Protein AF-A0A857FSQ6-F1 (afdb_monomer_lite)

Structure (mmCIF, N/CA/C/O backbone):
data_AF-A0A857FSQ6-F1
#
_entry.id   AF-A0A857FSQ6-F1
#
loop_
_atom_site.group_PDB
_atom_site.id
_atom_site.type_symbol
_atom_site.label_atom_id
_atom_site.label_alt_id
_atom_site.label_comp_id
_atom_site.label_asym_id
_atom_site.label_entity_id
_atom_site.label_seq_id
_atom_site.pdbx_PDB_ins_code
_atom_site.Cartn_x
_atom_site.Cartn_y
_atom_site.Cartn_z
_atom_site.occupancy
_atom_site.B_iso_or_equiv
_atom_site.auth_seq_id
_atom_site.auth_comp_id
_atom_site.auth_asym_id
_atom_site.auth_atom_id
_atom_site.pdbx_PDB_model_num
ATOM 1 N N . MET A 1 1 ? -14.609 48.894 -24.655 1.00 40.81 1 MET A N 1
ATOM 2 C CA . MET A 1 1 ? -14.966 47.642 -23.964 1.00 40.81 1 MET A CA 1
ATOM 3 C C . MET A 1 1 ? -13.682 46.851 -23.837 1.00 40.81 1 MET A C 1
ATOM 5 O O . MET A 1 1 ? -13.125 46.500 -24.865 1.00 40.81 1 MET A O 1
ATOM 9 N N . SER A 1 2 ? -13.164 46.694 -22.621 1.00 42.97 2 SER A N 1
ATOM 10 C CA . SER A 1 2 ? -11.914 45.973 -22.370 1.00 42.97 2 SER A CA 1
ATOM 11 C C . SER A 1 2 ? -12.202 44.934 -21.298 1.00 42.97 2 SER A C 1
ATOM 13 O O . SER A 1 2 ? -12.378 45.283 -20.133 1.00 42.97 2 SER A O 1
ATOM 15 N N . GLU A 1 3 ? -12.334 43.677 -21.714 1.00 47.19 3 GLU A N 1
ATOM 16 C CA . GLU A 1 3 ? -12.443 42.531 -20.816 1.00 47.19 3 GLU A CA 1
ATOM 17 C C . GLU A 1 3 ? -11.110 42.336 -20.090 1.00 47.19 3 GLU A C 1
ATOM 19 O O . GLU A 1 3 ? -10.084 42.032 -20.699 1.00 47.19 3 GLU A O 1
ATOM 24 N N . SER A 1 4 ? -11.113 42.519 -18.770 1.00 49.09 4 SER A N 1
ATOM 25 C CA . SER A 1 4 ? -10.023 42.059 -17.918 1.00 49.09 4 SER A CA 1
ATOM 26 C C . SER A 1 4 ? -10.180 40.554 -17.715 1.00 49.09 4 SER A C 1
ATOM 28 O O . SER A 1 4 ? -10.994 40.114 -16.901 1.00 49.09 4 SER A O 1
ATOM 30 N N . VAL A 1 5 ? -9.412 39.760 -18.459 1.00 53.94 5 VAL A N 1
ATOM 31 C CA . VAL A 1 5 ? -9.279 38.319 -18.217 1.00 53.94 5 VAL A CA 1
ATOM 32 C C . VAL A 1 5 ? -8.675 38.131 -16.824 1.00 53.94 5 VAL A C 1
ATOM 34 O O . VAL A 1 5 ? -7.509 38.448 -16.583 1.00 53.94 5 VAL A O 1
ATOM 37 N N . GLY A 1 6 ? -9.511 37.681 -15.888 1.00 54.66 6 GLY A N 1
ATOM 38 C CA . GLY A 1 6 ? -9.124 37.375 -14.518 1.00 54.66 6 GLY A CA 1
ATOM 39 C C . GLY A 1 6 ? -8.039 36.302 -14.495 1.00 54.66 6 GLY A C 1
ATOM 40 O O . GLY A 1 6 ? -8.170 35.242 -15.103 1.00 54.66 6 GLY A O 1
ATOM 41 N N . LYS A 1 7 ? -6.947 36.601 -13.795 1.00 58.12 7 LYS A N 1
ATOM 42 C CA . LYS A 1 7 ? -5.847 35.670 -13.534 1.00 58.12 7 LYS A CA 1
ATOM 43 C C . LYS A 1 7 ? -6.404 34.470 -12.744 1.00 58.12 7 LYS A C 1
ATOM 45 O O . LYS A 1 7 ? -7.072 34.706 -11.737 1.00 58.12 7 LYS A O 1
ATOM 50 N N . PRO A 1 8 ? -6.167 33.212 -13.152 1.00 56.66 8 PRO A N 1
ATOM 51 C CA . PRO A 1 8 ? -6.635 32.063 -12.384 1.00 56.66 8 PRO A CA 1
ATOM 52 C C . PRO A 1 8 ? -5.945 32.038 -11.013 1.00 56.66 8 PRO A C 1
ATOM 54 O O . PRO A 1 8 ? -4.722 32.154 -10.920 1.00 56.66 8 PRO A O 1
ATOM 57 N N . ASN A 1 9 ? -6.741 31.913 -9.946 1.00 58.06 9 ASN A N 1
ATOM 58 C CA . ASN A 1 9 ? -6.282 31.789 -8.560 1.00 58.06 9 ASN A CA 1
ATOM 59 C C . ASN A 1 9 ? -5.635 30.411 -8.330 1.00 58.06 9 ASN A C 1
ATOM 61 O O . ASN A 1 9 ? -6.208 29.531 -7.694 1.00 58.06 9 ASN A O 1
ATOM 65 N N . THR A 1 10 ? -4.425 30.214 -8.850 1.00 58.53 10 THR A N 1
ATOM 66 C CA . THR A 1 10 ? -3.641 28.977 -8.692 1.00 58.53 10 THR A CA 1
ATOM 67 C C . THR A 1 10 ? -3.299 28.676 -7.226 1.00 58.53 10 THR A C 1
ATOM 69 O O . THR A 1 10 ? -3.111 27.521 -6.858 1.00 58.53 10 THR A O 1
ATOM 72 N N . THR A 1 11 ? -3.256 29.699 -6.369 1.00 58.97 11 THR A N 1
ATOM 73 C CA . THR A 1 11 ? -2.921 29.577 -4.941 1.00 58.97 11 THR A CA 1
ATOM 74 C C . THR A 1 11 ? -4.005 28.876 -4.122 1.00 58.97 11 THR A C 1
ATOM 76 O O . THR A 1 11 ? -3.674 28.093 -3.241 1.00 58.97 11 THR A O 1
ATOM 79 N N . ALA A 1 12 ? -5.287 29.079 -4.447 1.00 61.12 12 ALA A N 1
ATOM 80 C CA . ALA A 1 12 ? -6.396 28.429 -3.740 1.00 61.12 12 ALA A CA 1
ATOM 81 C C . ALA A 1 12 ? -6.388 26.902 -3.938 1.00 61.12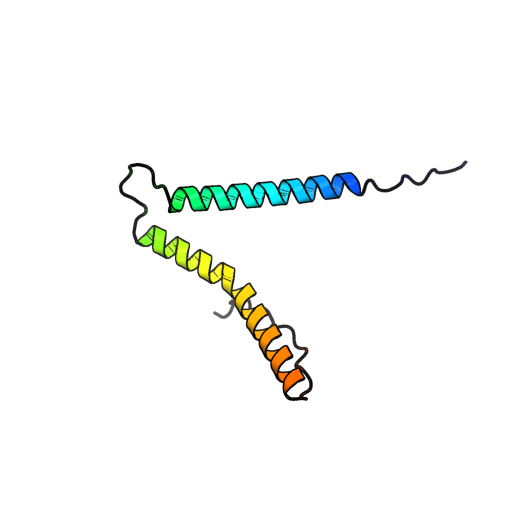 12 ALA A C 1
ATOM 83 O O . ALA A 1 12 ? -6.605 26.149 -2.997 1.00 61.12 12 ALA A O 1
ATOM 84 N N . SER A 1 13 ? -6.047 26.447 -5.148 1.00 69.38 13 SER A N 1
ATOM 85 C CA . SER A 1 13 ? -5.957 25.018 -5.473 1.00 69.38 13 SER A CA 1
ATOM 86 C C . SER A 1 13 ? -4.809 24.306 -4.753 1.00 69.38 13 SER A C 1
ATOM 88 O O . SER A 1 13 ? -4.911 23.110 -4.496 1.00 69.38 13 SER A O 1
ATOM 90 N N . TRP A 1 14 ? -3.714 25.010 -4.462 1.00 70.38 14 TRP A N 1
ATOM 91 C CA . TRP A 1 14 ? -2.567 24.442 -3.748 1.00 70.38 14 TRP A CA 1
ATOM 92 C C . TRP A 1 14 ? -2.849 24.280 -2.255 1.00 70.38 14 TRP A C 1
ATOM 94 O O . TRP A 1 14 ? -2.498 23.255 -1.679 1.00 70.38 14 TRP A O 1
ATOM 104 N N . ASP A 1 15 ? -3.522 25.254 -1.641 1.00 82.19 15 ASP A N 1
ATOM 105 C CA . ASP A 1 15 ? -3.918 25.168 -0.232 1.00 82.19 15 ASP A CA 1
ATOM 106 C C . ASP A 1 15 ? -4.908 24.021 0.018 1.00 82.19 15 ASP A C 1
ATOM 108 O O . ASP A 1 15 ? -4.851 23.366 1.061 1.00 82.19 15 ASP A O 1
ATOM 112 N N . ASP A 1 16 ? -5.793 23.747 -0.942 1.00 85.06 16 ASP A N 1
ATOM 113 C CA . ASP A 1 16 ? -6.747 22.642 -0.847 1.00 85.06 16 ASP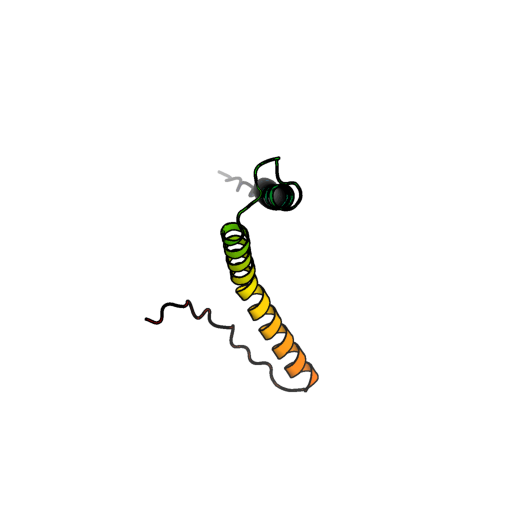 A CA 1
ATOM 114 C C . ASP A 1 16 ? -6.072 21.270 -1.022 1.00 85.06 16 ASP A C 1
ATOM 116 O O . ASP A 1 16 ? -6.364 20.357 -0.250 1.00 85.06 16 ASP A O 1
ATOM 120 N N . ASP A 1 17 ? -5.100 21.138 -1.935 1.00 87.12 17 ASP A N 1
ATOM 121 C CA . ASP A 1 17 ? -4.280 19.918 -2.058 1.00 87.12 17 ASP A CA 1
ATOM 122 C C . ASP A 1 17 ? -3.461 19.655 -0.783 1.00 87.12 17 ASP A C 1
ATOM 124 O O . ASP A 1 17 ? -3.406 18.534 -0.276 1.00 87.12 17 ASP A O 1
ATOM 128 N N . ILE A 1 18 ? -2.868 20.702 -0.202 1.00 90.69 18 ILE A N 1
ATOM 129 C CA . ILE A 1 18 ? -2.115 20.593 1.053 1.00 90.69 18 ILE A CA 1
ATOM 130 C C . ILE A 1 18 ? -3.034 20.163 2.202 1.00 90.69 18 ILE A C 1
ATOM 132 O O . ILE A 1 18 ? -2.652 19.293 2.988 1.00 90.69 18 ILE A O 1
ATOM 136 N N . ARG A 1 19 ? -4.248 20.721 2.297 1.00 92.81 19 ARG A N 1
ATOM 137 C CA . ARG A 1 19 ? -5.238 20.319 3.309 1.00 92.81 19 ARG A CA 1
ATOM 138 C C . ARG A 1 19 ? -5.647 18.859 3.171 1.00 92.81 19 ARG A C 1
ATOM 140 O O . ARG A 1 19 ? -5.685 18.154 4.176 1.00 92.81 19 ARG A O 1
ATOM 147 N N . GLU A 1 20 ? -5.897 18.395 1.953 1.00 91.00 20 GLU A N 1
ATOM 148 C CA . GLU A 1 20 ? -6.278 17.003 1.711 1.00 91.00 20 GLU A CA 1
ATOM 149 C C . GLU A 1 20 ? -5.132 16.042 2.056 1.00 91.00 20 GLU A C 1
ATOM 151 O O . GLU A 1 20 ? -5.329 15.009 2.696 1.00 91.00 20 GLU A O 1
ATOM 156 N N . ARG A 1 21 ? -3.890 16.419 1.732 1.00 91.19 21 ARG A N 1
ATOM 157 C CA . ARG A 1 21 ? -2.703 15.637 2.104 1.00 91.19 21 ARG A CA 1
ATOM 158 C C . ARG A 1 21 ? -2.486 15.589 3.611 1.00 91.19 21 ARG A C 1
ATOM 160 O O . ARG A 1 21 ? -2.130 14.530 4.123 1.00 91.19 21 ARG A O 1
ATOM 167 N N . LEU A 1 22 ? -2.717 16.690 4.323 1.00 95.06 22 LEU A N 1
ATOM 168 C CA . LEU A 1 22 ? -2.661 16.717 5.787 1.00 95.06 22 LEU A CA 1
ATOM 169 C C . LEU A 1 22 ? -3.748 15.836 6.409 1.00 95.06 22 LEU A C 1
ATOM 171 O O . LEU A 1 22 ?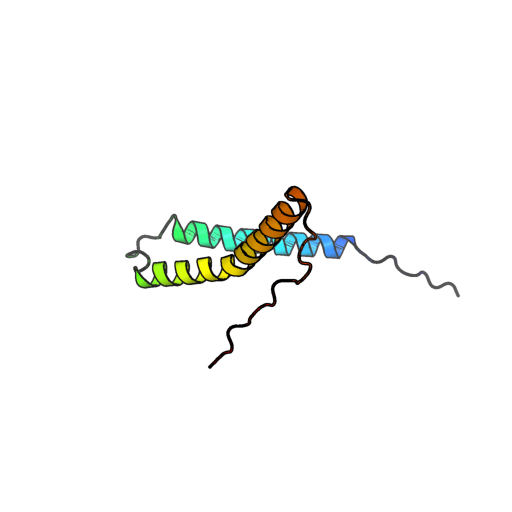 -3.446 15.085 7.333 1.00 95.06 22 LEU A O 1
ATOM 175 N N . ARG A 1 23 ? -4.962 15.847 5.852 1.00 93.62 23 ARG A N 1
ATOM 176 C CA . ARG A 1 23 ? -6.067 14.987 6.290 1.00 93.62 23 ARG A CA 1
ATOM 177 C C . ARG A 1 23 ? -5.751 13.503 6.100 1.00 93.62 23 ARG A C 1
ATOM 179 O O . ARG A 1 23 ? -5.874 12.718 7.030 1.00 93.62 23 ARG A O 1
ATOM 186 N N . MET A 1 24 ? -5.217 13.131 4.936 1.00 93.62 24 MET A N 1
ATOM 187 C CA . MET A 1 24 ? -4.755 11.762 4.685 1.00 93.62 24 MET A CA 1
ATOM 188 C C . MET A 1 24 ? -3.623 11.328 5.626 1.00 93.62 24 MET A C 1
ATOM 190 O O . MET A 1 24 ? -3.512 10.147 5.962 1.00 93.62 24 MET A O 1
ATOM 194 N N . ILE A 1 25 ? -2.740 12.251 6.020 1.00 94.62 25 ILE A N 1
ATOM 195 C CA . ILE A 1 25 ? -1.682 11.973 6.999 1.00 94.62 25 ILE A CA 1
ATOM 196 C C . ILE A 1 25 ? -2.292 11.756 8.388 1.00 94.62 25 ILE A C 1
ATOM 198 O O . ILE A 1 25 ? -1.915 10.797 9.058 1.00 94.62 25 ILE A O 1
ATOM 202 N N . GLU A 1 26 ? -3.246 12.589 8.801 1.00 93.88 26 GLU A N 1
ATOM 203 C CA . GLU A 1 26 ? -3.970 12.456 10.071 1.00 93.88 26 GLU A CA 1
ATOM 204 C C . GLU A 1 26 ? -4.722 11.120 10.173 1.00 93.88 26 GLU A C 1
ATOM 206 O O . GLU A 1 26 ? -4.599 10.422 11.184 1.00 93.88 26 GLU A O 1
ATOM 211 N N . ASP A 1 27 ? -5.409 10.703 9.107 1.00 92.56 27 ASP A N 1
ATOM 212 C CA . ASP A 1 27 ? -6.129 9.425 9.055 1.00 92.56 27 ASP A CA 1
ATOM 213 C C . ASP A 1 27 ? -5.173 8.231 9.208 1.00 92.56 27 ASP A C 1
ATOM 215 O O . ASP A 1 27 ? -5.416 7.303 9.986 1.00 92.56 27 ASP A O 1
ATOM 219 N N . LYS A 1 28 ? -4.028 8.270 8.513 1.00 89.44 28 LYS A N 1
ATOM 220 C CA . LYS A 1 28 ? -2.997 7.226 8.618 1.00 89.44 28 LYS A CA 1
ATOM 221 C C . LYS A 1 28 ? -2.359 7.186 10.004 1.00 89.44 28 LYS A C 1
ATOM 223 O O . LYS A 1 28 ? -2.122 6.099 10.526 1.00 89.44 28 LYS A O 1
ATOM 228 N N . LEU A 1 29 ? -2.079 8.344 10.602 1.00 88.94 29 LEU A N 1
ATOM 229 C CA . LEU A 1 29 ? -1.523 8.426 11.955 1.00 88.94 29 LEU A CA 1
ATOM 230 C C . LEU A 1 29 ? -2.517 7.909 13.001 1.00 88.94 29 LEU A C 1
ATOM 232 O O . LEU A 1 29 ? -2.112 7.188 13.910 1.00 88.94 29 LEU A O 1
ATOM 236 N N . SER A 1 30 ? -3.808 8.201 12.839 1.00 84.00 30 SER A N 1
ATOM 237 C CA . SER A 1 30 ? -4.869 7.697 13.717 1.00 84.00 30 SER A CA 1
ATOM 238 C C . SER A 1 30 ? -4.954 6.172 13.681 1.00 84.00 30 SER A C 1
ATOM 240 O O . SER A 1 30 ? -4.991 5.529 14.730 1.00 84.00 30 SER A O 1
ATOM 242 N N . LEU A 1 31 ? -4.878 5.582 12.486 1.00 81.19 31 LEU A N 1
ATOM 243 C CA . LEU A 1 31 ? -4.842 4.130 12.316 1.00 81.19 31 LEU A CA 1
ATOM 244 C C . LEU A 1 31 ? -3.599 3.501 12.969 1.00 81.19 31 LEU A C 1
ATOM 246 O O . LEU A 1 31 ? -3.691 2.452 13.603 1.00 81.19 31 LEU A O 1
ATOM 250 N N . ILE A 1 32 ? -2.434 4.143 12.845 1.00 81.12 32 ILE A N 1
ATOM 251 C CA . ILE A 1 32 ? -1.199 3.680 13.495 1.00 81.12 32 ILE A CA 1
ATOM 252 C C . ILE A 1 32 ? -1.345 3.704 15.021 1.00 81.12 32 ILE A C 1
ATOM 254 O O . ILE A 1 32 ? -0.951 2.745 15.680 1.00 81.12 32 ILE A O 1
ATOM 258 N N . ILE A 1 33 ? -1.928 4.765 15.586 1.00 78.94 33 ILE A N 1
ATOM 259 C CA . ILE A 1 33 ? -2.175 4.867 17.031 1.00 78.94 33 ILE A CA 1
ATOM 260 C C . ILE A 1 33 ? -3.131 3.764 17.493 1.00 78.94 33 ILE A C 1
ATOM 262 O O . ILE A 1 33 ? -2.863 3.127 18.506 1.00 78.94 33 ILE A O 1
ATOM 266 N N . GLU A 1 34 ? -4.198 3.486 16.743 1.00 75.19 34 GLU A N 1
ATOM 267 C CA . GLU A 1 34 ? -5.140 2.408 17.064 1.00 75.19 34 GLU A CA 1
ATOM 268 C C . GLU A 1 34 ? -4.461 1.028 17.096 1.00 75.19 34 GLU A C 1
ATOM 270 O O . GLU A 1 34 ? -4.779 0.194 17.941 1.00 75.19 34 GLU A O 1
ATOM 275 N N . ILE A 1 35 ? -3.497 0.795 16.202 1.00 71.94 35 ILE A N 1
ATOM 276 C CA . ILE A 1 35 ? -2.733 -0.456 16.137 1.00 71.94 35 ILE A CA 1
ATOM 277 C C . ILE A 1 35 ? -1.705 -0.552 17.275 1.00 71.94 35 ILE A C 1
ATOM 279 O O . ILE A 1 35 ? -1.529 -1.624 17.852 1.00 71.94 35 ILE A O 1
ATOM 283 N N . LEU A 1 36 ? -0.993 0.539 17.577 1.00 72.12 36 LEU A N 1
ATOM 284 C CA . LEU A 1 36 ? 0.139 0.538 18.513 1.00 72.12 36 LEU A CA 1
ATOM 285 C C . LEU A 1 36 ? -0.258 0.778 19.977 1.00 72.12 36 LEU A C 1
ATOM 287 O O . LEU A 1 36 ? 0.495 0.404 20.874 1.00 72.12 36 LEU A O 1
ATOM 291 N N . ALA A 1 37 ? -1.406 1.410 20.223 1.00 67.44 37 ALA A N 1
ATOM 292 C CA . ALA A 1 37 ? -1.902 1.762 21.550 1.00 67.44 37 ALA A CA 1
ATOM 293 C C . ALA A 1 37 ? -3.370 1.327 21.713 1.00 67.44 37 ALA A C 1
ATOM 295 O O . ALA A 1 37 ? -4.268 2.174 21.799 1.00 67.44 37 ALA A O 1
ATOM 296 N N . PRO A 1 38 ? -3.637 0.009 21.742 1.00 59.91 38 PRO A N 1
ATOM 297 C CA . PRO A 1 38 ? -4.983 -0.496 21.957 1.00 59.91 38 PRO A CA 1
ATOM 298 C C . PRO A 1 38 ? -5.510 -0.004 23.311 1.00 59.91 38 PRO A C 1
ATOM 300 O O . PRO A 1 38 ? -4.810 -0.041 24.324 1.00 59.91 38 PRO A O 1
ATOM 303 N N . LYS A 1 39 ? -6.758 0.479 23.331 1.00 66.19 39 LYS A N 1
ATOM 304 C CA . LYS A 1 39 ? -7.480 0.737 24.587 1.00 66.19 39 LYS A CA 1
ATOM 305 C C . LYS A 1 39 ? -7.634 -0.582 25.348 1.00 66.19 39 LYS A C 1
ATOM 307 O O . LYS A 1 39 ? -7.666 -1.630 24.710 1.00 66.19 39 LYS A O 1
ATOM 312 N N . GLU A 1 40 ? -7.777 -0.523 26.675 1.00 60.97 40 GLU A N 1
ATOM 313 C CA . GLU A 1 40 ? -8.118 -1.682 27.517 1.00 60.97 40 GLU A CA 1
ATOM 314 C C . GLU A 1 40 ? -9.517 -2.215 27.158 1.00 60.97 40 GLU A C 1
ATOM 316 O O . GLU A 1 40 ? -10.547 -1.890 27.738 1.00 60.97 40 GLU A O 1
ATOM 321 N N . SER A 1 41 ? -9.509 -3.000 26.103 1.00 60.53 41 SER A N 1
ATOM 322 C CA . SER A 1 41 ? -10.472 -3.947 25.588 1.00 60.53 41 SER A CA 1
ATOM 323 C C . SER A 1 41 ? -9.596 -5.153 25.284 1.00 60.53 41 SER A C 1
ATOM 325 O O . SER A 1 41 ? -8.443 -4.964 24.875 1.00 60.53 41 SER A O 1
ATOM 327 N N . ASP A 1 42 ? -10.103 -6.374 25.455 1.00 63.56 42 ASP A N 1
ATOM 328 C CA . ASP A 1 42 ? -9.458 -7.527 24.823 1.00 63.56 42 ASP A CA 1
ATOM 329 C C . ASP A 1 42 ? -9.175 -7.126 23.367 1.00 63.56 42 ASP A C 1
ATOM 331 O O . ASP A 1 42 ? -10.074 -6.625 22.684 1.00 63.56 42 ASP A O 1
ATOM 335 N N . GLY A 1 43 ? -7.891 -7.133 22.990 1.00 68.81 43 GLY A N 1
ATOM 336 C CA . GLY A 1 43 ? -7.385 -6.451 21.800 1.00 68.81 43 GLY A CA 1
ATOM 337 C C . GLY A 1 43 ? -8.030 -6.940 20.500 1.00 68.81 43 GLY A C 1
ATOM 338 O O . GLY A 1 43 ? -8.855 -7.854 20.523 1.00 68.81 43 GLY A O 1
ATOM 339 N N . PRO A 1 44 ? -7.649 -6.363 19.345 1.00 72.50 44 PRO A N 1
ATOM 340 C CA . PRO A 1 44 ? -8.185 -6.817 18.070 1.00 72.50 44 PRO A CA 1
ATOM 341 C C . PRO A 1 44 ? -7.999 -8.328 17.946 1.00 72.50 44 PRO A C 1
ATOM 343 O O . PRO A 1 44 ? -6.924 -8.868 18.234 1.00 72.50 44 PRO A O 1
ATOM 346 N N . THR A 1 45 ? -9.066 -9.012 17.554 1.00 82.00 45 THR A N 1
ATOM 347 C CA . THR A 1 45 ? -9.030 -10.462 17.375 1.00 82.00 45 THR A CA 1
ATOM 348 C C . THR A 1 45 ? -7.996 -10.820 16.307 1.00 82.00 45 THR A C 1
ATOM 350 O O . THR A 1 45 ? -7.657 -10.011 15.437 1.00 82.00 45 THR A O 1
ATOM 353 N N . LEU A 1 46 ? -7.484 -12.052 16.342 1.00 76.56 46 LEU A N 1
ATOM 354 C CA . LEU A 1 46 ? -6.555 -12.529 15.315 1.00 76.56 46 LEU A CA 1
ATOM 355 C C . LEU A 1 46 ? -7.131 -12.333 13.902 1.00 76.56 46 LEU A C 1
ATOM 357 O O . LEU A 1 46 ? -6.408 -11.914 13.001 1.00 76.56 46 LEU A O 1
ATOM 361 N N . ASP A 1 47 ? -8.433 -12.553 13.731 1.00 83.62 47 ASP A N 1
ATOM 362 C CA . ASP A 1 47 ? -9.127 -12.395 12.453 1.00 83.62 47 ASP A CA 1
ATOM 363 C C . ASP A 1 47 ? -9.152 -10.934 11.982 1.00 83.62 47 ASP A C 1
ATOM 365 O O . ASP A 1 47 ? -8.947 -10.656 10.799 1.00 83.62 47 ASP A O 1
ATOM 369 N N . GLU A 1 48 ? -9.314 -9.979 12.899 1.00 83.88 48 GLU A N 1
ATOM 370 C CA . GLU A 1 48 ? -9.243 -8.548 12.584 1.00 83.88 48 GLU A CA 1
ATOM 371 C C . GLU A 1 48 ? -7.828 -8.126 12.180 1.00 83.88 48 GLU A C 1
ATOM 373 O O . GLU A 1 48 ? -7.656 -7.360 11.227 1.00 83.88 48 GLU A O 1
ATOM 378 N N . ILE A 1 49 ? -6.801 -8.652 12.852 1.00 86.06 49 ILE A N 1
ATOM 379 C CA . ILE A 1 49 ? -5.398 -8.398 12.496 1.00 86.06 49 ILE A CA 1
ATOM 380 C C . ILE A 1 49 ? -5.083 -8.993 11.117 1.00 86.06 49 ILE A C 1
ATOM 382 O O . ILE A 1 49 ? -4.482 -8.320 10.276 1.00 86.06 49 ILE A O 1
ATOM 386 N N . LEU A 1 50 ? -5.517 -10.228 10.855 1.00 86.38 50 LEU A N 1
ATOM 387 C CA . LEU A 1 50 ? -5.319 -10.899 9.570 1.00 86.38 50 LEU A CA 1
ATOM 388 C C . LEU A 1 50 ? -6.048 -10.168 8.435 1.00 86.38 50 LEU A C 1
ATOM 390 O O . LEU A 1 50 ? -5.460 -9.951 7.374 1.00 86.38 50 LEU A O 1
ATOM 394 N N . GLY A 1 51 ? -7.281 -9.709 8.663 1.00 90.31 51 GLY A N 1
ATOM 395 C CA . GLY A 1 51 ? -8.036 -8.914 7.691 1.00 90.31 51 GLY A CA 1
ATOM 396 C C . GLY A 1 51 ? -7.354 -7.583 7.353 1.00 90.31 51 GLY A C 1
ATOM 397 O O . GLY A 1 51 ? -7.228 -7.217 6.177 1.00 90.31 51 GLY A O 1
ATOM 398 N N . ARG A 1 52 ? -6.834 -6.880 8.368 1.00 88.88 52 ARG A N 1
ATOM 399 C CA . ARG A 1 52 ? -6.054 -5.642 8.184 1.00 88.88 52 ARG A CA 1
ATOM 400 C C . ARG A 1 52 ? -4.757 -5.904 7.409 1.00 88.88 52 ARG A C 1
ATOM 402 O O . ARG A 1 52 ? -4.420 -5.125 6.518 1.00 88.88 52 ARG A O 1
ATOM 409 N N . LEU A 1 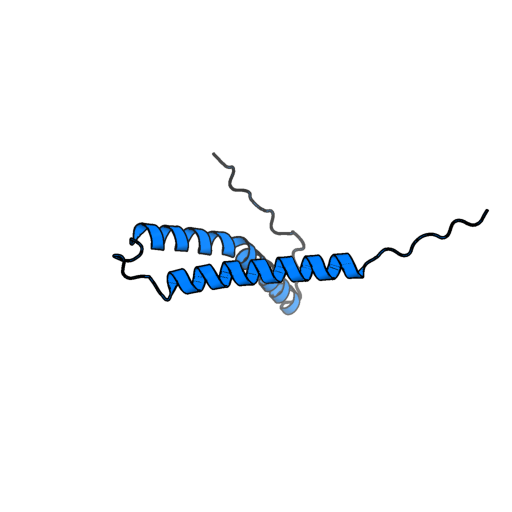53 ? -4.063 -7.012 7.683 1.00 87.38 53 LEU A N 1
ATOM 410 C CA . LEU A 1 53 ? -2.826 -7.383 6.989 1.00 87.38 53 LEU A CA 1
ATOM 411 C C . LEU A 1 53 ? -3.063 -7.691 5.505 1.00 87.38 53 LEU A C 1
ATOM 413 O O . LEU A 1 53 ? -2.334 -7.184 4.656 1.00 87.38 53 LEU A O 1
ATOM 417 N N . VAL A 1 54 ? -4.097 -8.471 5.179 1.00 90.19 54 VAL A N 1
ATOM 418 C CA . VAL A 1 54 ? -4.459 -8.777 3.783 1.00 90.19 54 VAL A CA 1
ATOM 419 C C . VAL A 1 54 ? -4.774 -7.496 3.014 1.00 90.19 54 VAL A C 1
ATOM 421 O O . VAL A 1 54 ? -4.271 -7.300 1.908 1.00 90.19 54 VAL A O 1
ATOM 424 N N . THR A 1 55 ? -5.545 -6.593 3.624 1.00 87.31 55 THR A N 1
ATOM 425 C CA . THR A 1 55 ? -5.889 -5.294 3.027 1.00 87.31 55 THR A CA 1
ATOM 426 C C . THR A 1 55 ? -4.637 -4.457 2.757 1.00 87.31 55 THR A C 1
ATOM 428 O O . THR A 1 55 ? -4.479 -3.897 1.671 1.00 87.31 55 THR A O 1
ATOM 431 N N . LEU A 1 56 ? -3.710 -4.411 3.718 1.00 89.19 56 LEU A N 1
ATOM 432 C CA . LEU A 1 56 ? -2.456 -3.675 3.589 1.00 89.19 56 LEU A CA 1
ATOM 433 C C . LEU A 1 56 ? -1.560 -4.247 2.481 1.00 89.19 56 LEU A C 1
ATOM 435 O O . LEU A 1 56 ? -1.019 -3.486 1.681 1.00 89.19 56 LEU A O 1
ATOM 439 N N . VAL A 1 57 ? -1.418 -5.572 2.409 1.00 84.31 57 VAL A N 1
ATOM 440 C CA . VAL A 1 57 ? -0.613 -6.244 1.376 1.00 84.31 57 VAL A CA 1
ATOM 441 C C . VAL A 1 57 ? -1.215 -6.018 -0.012 1.00 84.31 57 VAL A C 1
ATOM 443 O O . VAL A 1 57 ? -0.492 -5.651 -0.938 1.00 84.31 57 VAL A O 1
ATOM 446 N N . ALA A 1 58 ? -2.536 -6.150 -0.156 1.00 84.94 58 ALA A N 1
ATOM 447 C CA . ALA A 1 58 ? -3.225 -5.906 -1.422 1.00 84.94 58 ALA A CA 1
ATOM 448 C C . ALA A 1 58 ? -3.032 -4.461 -1.915 1.00 84.94 58 ALA A C 1
ATOM 450 O O . ALA A 1 58 ? -2.753 -4.235 -3.094 1.00 84.94 58 ALA A O 1
ATOM 451 N N . ALA A 1 59 ? -3.091 -3.484 -1.004 1.00 86.31 59 ALA A N 1
ATOM 452 C CA . ALA A 1 59 ? -2.836 -2.080 -1.322 1.00 86.31 59 ALA A CA 1
ATOM 453 C C . ALA A 1 59 ? -1.384 -1.809 -1.770 1.00 86.31 59 ALA A C 1
ATOM 455 O O . ALA A 1 59 ? -1.128 -0.827 -2.467 1.00 86.31 59 ALA A O 1
ATOM 456 N N . GLN A 1 60 ? -0.429 -2.672 -1.406 1.00 88.62 60 GLN A N 1
ATOM 457 C CA . GLN A 1 60 ? 0.979 -2.555 -1.802 1.00 88.62 60 GLN A CA 1
ATOM 458 C C . GLN A 1 60 ? 1.296 -3.240 -3.141 1.00 88.62 60 GLN A C 1
ATOM 460 O O . GLN A 1 60 ? 2.303 -2.904 -3.769 1.00 88.62 60 GLN A O 1
ATOM 465 N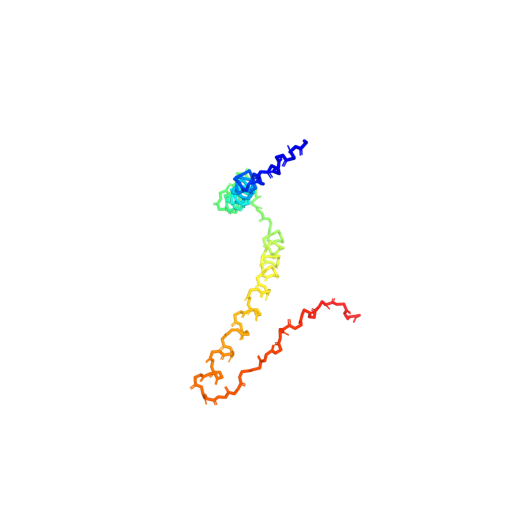 N . CYS A 1 61 ? 0.443 -4.142 -3.640 1.00 82.69 61 CYS A N 1
ATOM 466 C CA . CYS A 1 61 ? 0.662 -4.842 -4.912 1.00 82.69 61 CYS A CA 1
ATOM 467 C C . CYS A 1 61 ? 0.904 -3.912 -6.123 1.00 82.69 61 CYS A C 1
ATOM 469 O O . CYS A 1 61 ? 1.782 -4.219 -6.932 1.00 82.69 61 CYS A O 1
ATOM 471 N N . PRO A 1 62 ? 0.198 -2.775 -6.300 1.00 86.00 62 PRO A N 1
ATOM 472 C CA . PRO A 1 62 ? 0.496 -1.833 -7.382 1.00 86.00 62 PRO A CA 1
ATOM 473 C C . PRO A 1 62 ? 1.900 -1.221 -7.280 1.00 86.00 62 PRO A C 1
ATOM 475 O O . PRO A 1 62 ? 2.583 -1.076 -8.294 1.00 86.00 62 PRO A O 1
ATOM 478 N N . VAL A 1 63 ? 2.353 -0.910 -6.062 1.00 85.81 63 VAL A N 1
ATOM 479 C CA . VAL A 1 63 ? 3.690 -0.353 -5.810 1.00 85.81 63 VAL A CA 1
ATOM 480 C C . VAL A 1 63 ? 4.767 -1.392 -6.117 1.00 85.81 63 VAL A C 1
ATOM 482 O O . VAL A 1 63 ? 5.736 -1.073 -6.802 1.00 85.81 63 VAL A O 1
ATOM 485 N N . LEU A 1 64 ? 4.574 -2.644 -5.694 1.00 83.31 64 LEU A N 1
ATOM 486 C CA . LEU A 1 64 ? 5.501 -3.740 -5.997 1.00 83.31 64 LEU A CA 1
ATOM 487 C C . LEU A 1 64 ? 5.605 -3.998 -7.507 1.00 83.31 64 LEU A C 1
ATOM 489 O O . LEU A 1 64 ? 6.709 -4.037 -8.041 1.00 83.31 64 LEU A O 1
ATOM 493 N N . ARG A 1 65 ? 4.473 -4.040 -8.226 1.00 84.50 65 ARG A N 1
ATOM 494 C CA . ARG A 1 65 ? 4.468 -4.151 -9.699 1.00 84.50 65 ARG A CA 1
ATOM 495 C C . ARG A 1 65 ? 5.211 -2.997 -10.374 1.00 84.50 65 ARG A C 1
ATOM 497 O O . ARG A 1 65 ? 5.883 -3.195 -11.385 1.00 84.50 65 ARG A O 1
ATOM 504 N N . HIS A 1 66 ? 5.088 -1.786 -9.833 1.00 84.25 66 HIS A N 1
ATOM 505 C CA . HIS A 1 66 ? 5.824 -0.635 -10.342 1.00 84.25 66 HIS A CA 1
ATOM 506 C C . HIS A 1 66 ? 7.337 -0.788 -10.136 1.00 84.25 66 HIS A C 1
ATOM 508 O O . HIS A 1 66 ? 8.095 -0.520 -11.067 1.00 84.25 66 HIS A O 1
ATOM 514 N N . ILE A 1 67 ? 7.762 -1.248 -8.954 1.00 85.06 67 ILE A N 1
ATOM 515 C CA . ILE A 1 67 ? 9.170 -1.517 -8.628 1.00 85.06 67 ILE A CA 1
ATOM 516 C C . ILE A 1 67 ? 9.747 -2.600 -9.543 1.00 85.06 67 ILE A C 1
ATOM 518 O O . ILE A 1 67 ? 10.838 -2.410 -10.078 1.00 85.06 67 ILE A O 1
ATOM 522 N N . ASP A 1 68 ? 9.024 -3.693 -9.785 1.00 84.38 68 ASP A N 1
ATOM 523 C CA . ASP A 1 68 ? 9.477 -4.749 -10.697 1.00 84.38 68 ASP A CA 1
ATOM 524 C C . ASP A 1 68 ? 9.678 -4.201 -12.118 1.00 84.38 68 ASP A C 1
ATOM 526 O O . ASP A 1 68 ? 10.706 -4.443 -12.754 1.00 84.38 68 ASP A O 1
ATOM 530 N N . ALA A 1 69 ? 8.740 -3.381 -12.603 1.00 83.19 69 ALA A N 1
ATOM 531 C CA . ALA A 1 69 ? 8.816 -2.790 -13.937 1.00 83.19 69 ALA A CA 1
ATOM 532 C C . ALA A 1 69 ? 9.939 -1.747 -14.087 1.00 83.19 69 ALA A C 1
ATOM 534 O O . ALA A 1 69 ? 10.488 -1.574 -15.179 1.00 83.19 69 ALA A O 1
ATOM 535 N N . THR A 1 70 ? 10.264 -0.984 -13.043 1.00 87.69 70 THR A N 1
ATOM 536 C CA . THR A 1 70 ? 11.377 -0.019 -13.083 1.00 87.69 70 THR A CA 1
ATOM 537 C C . THR A 1 70 ? 12.721 -0.709 -12.901 1.00 87.69 70 THR A C 1
ATOM 539 O O . THR A 1 70 ? 13.667 -0.384 -13.621 1.00 87.69 70 THR A O 1
ATOM 542 N N . THR A 1 71 ? 12.796 -1.705 -12.019 1.00 87.31 71 THR A N 1
ATOM 543 C CA . THR A 1 71 ? 13.986 -2.542 -11.827 1.00 87.31 71 THR A CA 1
ATOM 544 C C . THR A 1 71 ? 14.332 -3.291 -13.109 1.00 87.31 71 THR A C 1
ATOM 546 O O . THR A 1 71 ? 15.463 -3.188 -13.575 1.00 87.31 71 THR A O 1
ATOM 549 N N . GLY A 1 72 ? 13.354 -3.946 -13.746 1.00 85.69 72 GLY A N 1
ATOM 550 C CA . GLY A 1 72 ? 13.556 -4.646 -15.019 1.00 85.69 72 GLY A CA 1
ATOM 551 C C . GLY A 1 72 ? 14.084 -3.724 -16.121 1.00 85.69 72 GLY A C 1
ATOM 552 O O . GLY A 1 72 ? 15.106 -4.016 -16.733 1.00 85.69 72 GLY A O 1
ATOM 553 N N . ARG A 1 73 ? 13.474 -2.541 -16.291 1.00 85.69 73 ARG A N 1
ATOM 554 C CA . ARG A 1 73 ? 13.966 -1.532 -17.247 1.00 85.69 73 ARG A CA 1
ATOM 555 C C . ARG A 1 73 ? 15.385 -1.058 -16.937 1.00 85.69 73 ARG A C 1
ATOM 557 O O . ARG A 1 73 ? 16.156 -0.812 -17.858 1.00 85.69 73 ARG A O 1
ATOM 564 N N . THR A 1 74 ? 15.730 -0.904 -15.661 1.00 88.00 74 THR A N 1
ATOM 565 C CA . THR A 1 74 ? 17.074 -0.472 -15.244 1.00 88.00 74 THR A CA 1
ATOM 566 C C . THR A 1 74 ? 18.115 -1.535 -15.594 1.00 88.00 74 THR A C 1
ATOM 568 O O . THR A 1 74 ? 19.167 -1.196 -16.133 1.00 88.00 74 THR A O 1
ATOM 571 N N . LEU A 1 75 ? 17.804 -2.809 -15.347 1.00 89.19 75 LEU A N 1
ATOM 572 C CA . LEU A 1 75 ? 18.671 -3.933 -15.698 1.00 89.19 75 LEU A CA 1
ATOM 573 C C . LEU A 1 75 ? 18.860 -4.051 -17.215 1.00 89.19 75 LEU A C 1
ATOM 575 O O . LEU A 1 75 ? 19.995 -4.157 -17.667 1.00 89.19 75 LEU A O 1
ATOM 579 N N . ASP A 1 76 ? 17.790 -3.922 -18.007 1.00 88.06 76 ASP A N 1
ATOM 580 C CA . ASP A 1 76 ? 17.885 -3.943 -19.474 1.00 88.06 76 ASP A CA 1
ATOM 581 C C . ASP A 1 76 ? 18.856 -2.873 -19.999 1.00 88.06 76 ASP A C 1
ATOM 583 O O . ASP A 1 76 ? 19.713 -3.168 -20.834 1.00 88.06 76 ASP A O 1
ATOM 587 N N . ILE A 1 77 ? 18.777 -1.645 -19.468 1.00 88.06 77 ILE A N 1
ATOM 588 C CA . ILE A 1 77 ? 19.683 -0.544 -19.837 1.00 88.06 77 ILE A CA 1
ATOM 589 C C . ILE A 1 77 ? 21.131 -0.875 -19.458 1.00 88.06 77 ILE A C 1
ATOM 591 O O . ILE A 1 77 ? 22.038 -0.653 -20.260 1.00 88.06 77 ILE A O 1
ATOM 595 N N . GLN A 1 78 ? 21.357 -1.399 -18.250 1.00 90.12 78 GLN A N 1
ATOM 596 C CA . GLN A 1 78 ? 22.697 -1.764 -17.774 1.00 90.12 78 GLN A CA 1
ATOM 597 C C . GLN A 1 78 ? 23.321 -2.897 -18.597 1.00 90.12 78 GLN A C 1
ATOM 599 O O . GLN A 1 78 ? 24.532 -2.910 -18.806 1.00 90.12 78 GLN A O 1
ATOM 604 N N . GLU A 1 79 ? 22.501 -3.814 -19.107 1.00 92.62 79 GLU A N 1
ATOM 605 C CA . GLU A 1 79 ? 22.925 -4.929 -19.957 1.00 92.62 79 GLU A CA 1
ATOM 606 C C . GLU A 1 79 ? 23.003 -4.560 -21.453 1.00 92.62 79 GLU A C 1
ATOM 608 O O . GLU A 1 79 ? 23.337 -5.408 -22.283 1.00 92.62 79 GLU A O 1
ATOM 613 N N . GLY A 1 80 ? 22.709 -3.305 -21.820 1.00 88.50 80 GLY A N 1
ATOM 614 C CA . GLY A 1 80 ? 22.741 -2.821 -23.204 1.00 88.50 80 GLY A CA 1
ATOM 615 C C . GLY A 1 80 ? 21.592 -3.337 -24.082 1.00 88.50 80 GLY A C 1
ATOM 616 O O . GLY A 1 80 ? 21.690 -3.293 -25.310 1.00 88.50 80 GLY A O 1
ATOM 617 N N . ARG A 1 81 ? 20.511 -3.839 -23.474 1.00 85.25 81 ARG A N 1
ATOM 618 C CA . ARG A 1 81 ? 19.291 -4.297 -24.154 1.00 85.25 81 ARG A CA 1
ATOM 619 C C . ARG A 1 81 ? 18.280 -3.154 -24.283 1.00 85.25 81 ARG A C 1
ATOM 621 O O . ARG A 1 81 ? 18.278 -2.202 -23.507 1.00 85.25 81 ARG A O 1
ATOM 628 N N . ALA A 1 82 ? 17.401 -3.241 -25.282 1.00 84.44 82 ALA A N 1
ATOM 629 C CA . ALA A 1 82 ? 16.305 -2.287 -25.440 1.00 84.44 82 ALA A CA 1
ATOM 630 C C . ALA A 1 82 ? 15.218 -2.552 -24.374 1.00 84.44 82 ALA A C 1
ATOM 632 O O . ALA A 1 82 ? 14.694 -3.667 -24.348 1.00 84.44 82 ALA A O 1
ATOM 633 N N . PRO A 1 83 ? 14.844 -1.571 -23.528 1.00 78.31 83 PRO A N 1
ATOM 634 C CA . PRO A 1 83 ? 13.867 -1.799 -22.465 1.00 78.31 83 PRO A CA 1
ATOM 635 C C . PRO A 1 83 ? 12.466 -2.059 -23.019 1.00 78.31 83 PRO A C 1
ATOM 637 O O . PRO A 1 83 ? 12.000 -1.346 -23.913 1.00 78.31 83 PRO A O 1
ATOM 640 N N . LEU A 1 84 ? 11.758 -3.030 -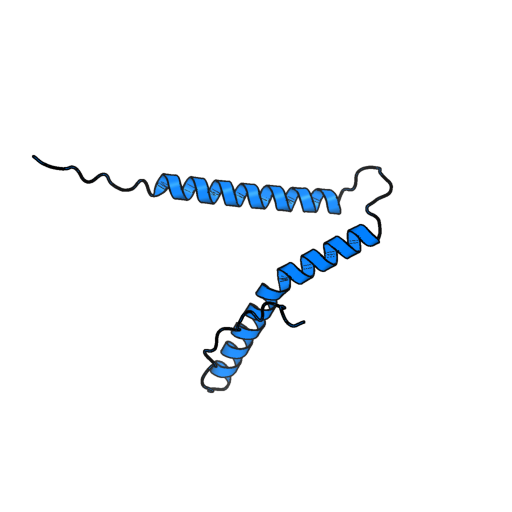22.443 1.00 69.38 84 LEU A N 1
ATOM 641 C CA . LEU A 1 84 ? 10.348 -3.265 -22.759 1.00 69.38 84 LEU A CA 1
ATOM 642 C C . LEU A 1 84 ? 9.507 -2.055 -22.303 1.00 69.38 84 LEU A C 1
ATOM 644 O O . LEU A 1 84 ? 9.484 -1.689 -21.127 1.00 69.38 84 LEU A O 1
ATOM 648 N N . THR A 1 85 ? 8.822 -1.402 -23.246 1.00 65.50 85 THR A N 1
ATOM 649 C CA . THR A 1 85 ? 8.002 -0.195 -23.008 1.00 65.50 85 THR A CA 1
ATOM 650 C C . THR A 1 85 ? 6.561 -0.504 -22.603 1.00 65.50 85 THR A C 1
ATOM 652 O O . THR A 1 85 ? 5.798 0.414 -22.294 1.00 65.50 85 THR A O 1
ATOM 655 N N . SER A 1 86 ? 6.171 -1.780 -22.589 1.00 58.06 86 SER A N 1
ATOM 656 C CA . SER A 1 86 ? 4.827 -2.208 -22.213 1.00 58.06 86 SER A CA 1
ATOM 657 C C . SER A 1 86 ? 4.577 -1.907 -20.737 1.00 58.06 86 SER A C 1
ATOM 659 O O . SER A 1 86 ? 5.135 -2.551 -19.847 1.00 58.06 86 SER A O 1
ATOM 661 N N . ARG A 1 87 ? 3.730 -0.902 -20.489 1.00 56.75 87 ARG A N 1
ATOM 662 C CA . ARG A 1 87 ? 3.124 -0.627 -19.183 1.00 56.75 87 ARG A CA 1
ATOM 663 C C . ARG A 1 87 ? 2.550 -1.946 -18.648 1.00 56.75 87 ARG A C 1
ATOM 665 O O . ARG A 1 87 ? 1.904 -2.643 -19.430 1.00 56.75 87 ARG A O 1
ATOM 672 N N . PRO A 1 88 ? 2.770 -2.308 -17.372 1.00 57.41 88 PRO A N 1
ATOM 673 C CA . PRO A 1 88 ? 2.111 -3.478 -16.819 1.00 57.41 88 PRO A CA 1
ATOM 674 C C . PRO A 1 88 ? 0.609 -3.216 -16.917 1.00 57.41 88 PRO A C 1
ATOM 676 O O . PRO A 1 88 ? 0.109 -2.274 -16.300 1.00 57.41 88 PRO A O 1
ATOM 679 N N . GLU A 1 89 ? -0.086 -3.970 -17.767 1.00 58.91 89 GLU A N 1
ATOM 680 C CA . GLU A 1 89 ? -1.540 -3.936 -17.788 1.00 58.91 89 GLU A CA 1
ATOM 681 C C . GLU A 1 89 ? -2.019 -4.309 -16.387 1.00 58.91 89 GLU A C 1
ATOM 683 O O . GLU A 1 89 ? -1.598 -5.315 -15.801 1.00 58.91 89 GLU A O 1
ATOM 688 N N . GLU A 1 90 ? -2.883 -3.466 -15.828 1.00 51.38 90 GLU A N 1
ATOM 689 C CA . GLU A 1 90 ? -3.758 -3.878 -14.747 1.00 51.38 90 GLU A CA 1
ATOM 690 C C . GLU A 1 90 ? -4.588 -5.038 -15.292 1.00 51.38 90 GLU A C 1
ATOM 692 O O . GLU A 1 90 ? -5.613 -4.853 -15.937 1.00 51.38 90 GLU A O 1
ATOM 697 N N . LYS A 1 91 ? -4.126 -6.270 -15.064 1.00 53.25 91 LYS A N 1
ATOM 698 C CA . LYS A 1 91 ? -5.049 -7.391 -14.976 1.00 53.25 91 LYS A CA 1
ATOM 699 C C . LYS A 1 91 ? -5.917 -7.119 -13.757 1.00 53.25 91 LYS A C 1
ATOM 701 O O . LYS A 1 91 ? -5.588 -7.551 -12.653 1.00 53.25 91 LYS A O 1
ATOM 706 N N . ASP A 1 92 ? -6.980 -6.352 -13.964 1.00 46.53 92 ASP A N 1
ATOM 707 C CA . ASP A 1 92 ? -8.144 -6.398 -13.101 1.00 46.53 92 ASP A CA 1
ATOM 708 C C . ASP A 1 92 ? -8.564 -7.861 -13.041 1.00 46.53 92 ASP A C 1
ATOM 710 O O . ASP A 1 92 ? -8.843 -8.495 -14.062 1.00 46.53 92 ASP A O 1
ATOM 714 N N . GLY A 1 93 ? -8.504 -8.426 -11.839 1.00 50.41 93 GLY A N 1
ATOM 715 C CA . GLY A 1 93 ? -8.866 -9.805 -11.545 1.00 50.41 93 GLY A CA 1
ATOM 716 C C . GLY A 1 93 ? -10.366 -10.039 -11.696 1.00 50.41 93 GLY A C 1
ATOM 717 O O . GLY A 1 93 ? -11.041 -10.352 -10.726 1.00 50.41 93 GLY A O 1
ATOM 718 N N . THR A 1 94 ? -10.888 -9.896 -12.911 1.00 46.69 94 THR A N 1
ATOM 719 C CA . THR A 1 94 ? -12.218 -10.359 -13.314 1.00 46.69 94 THR A CA 1
ATOM 720 C C . THR A 1 94 ? -12.055 -11.477 -14.339 1.00 46.69 94 THR A C 1
ATOM 722 O O . THR A 1 94 ? -12.370 -11.359 -15.518 1.00 46.69 94 THR A O 1
ATOM 725 N N . GLY A 1 95 ? -11.501 -12.589 -13.863 1.00 38.41 95 GLY A N 1
ATOM 726 C CA . GLY A 1 95 ? -11.577 -13.885 -14.521 1.00 38.41 95 GLY A CA 1
ATOM 727 C C . GLY A 1 95 ? -12.278 -14.839 -13.566 1.00 38.41 95 GLY A C 1
ATOM 728 O O . GLY A 1 95 ? -11.709 -15.140 -12.523 1.00 38.41 95 GLY A O 1
ATOM 729 N N . VAL A 1 96 ? -13.516 -15.179 -13.936 1.00 38.56 96 VAL A N 1
ATOM 730 C CA . VAL A 1 96 ? -14.425 -16.229 -13.428 1.00 38.56 96 VAL A CA 1
ATOM 731 C C . VAL A 1 96 ? -13.783 -17.276 -12.518 1.00 38.56 96 VAL A C 1
ATOM 733 O O . VAL A 1 96 ? -12.787 -17.896 -12.952 1.00 38.56 96 VAL A O 1
#

pLDDT: mean 75.54, std 15.66, range [38.41, 95.06]

Radius of gyration: 22.81 Å; chains: 1; bounding box: 38×64×53 Å

Foldseek 3Di:
DDDDPDDPPPVVVVVVVVVVVVVVVVVVVVVVCCVPPPDPDPHDDPVRVVVVVVVVVVVCVVVVLVVVLVVQQVVCVVVVHDRDPDDPDPPPPPDD

Sequence (96 aa):
MSESVGKPNTTASWDDDIRERLRMIEDKLSLIIEILAPKESDGPTLDEILGRLVTLVAAQCPVLRHIDATTGRTLDIQEGRAPLTSRPEEKDGTGV

Organism: Komagataeibacter xylinus (NCBI:txid28448)

Secondary structure (DSSP, 8-state):
-----PPP-HHHHHHHHHHHHHHHHHHHHHHHHHHHS--SSS---HHHHHHHHHHHHHHHHHHHHHHHHHHHHHHHHHTTPPPP--------S---